Protein AF-A0A8I2FWG4-F1 (afdb_monomer_lite)

Foldseek 3Di:
DDPPDDDPDDDDDDDPCVVVVVVVVVVVVVVVVVVVVVVVVVVVVVVLLVVQDPLLNVLQCCCPVVVDDLVVVCVVVVDDSVVSVVSPVVSD

Sequence (92 aa):
QKRVLFFSSFAQEDSNDGREYENRYFQAEETQQAAMEKDQQEELLTTALKTLNENQRIALIMKIYLEFSYNQIAEITGWSIPKVETLISRAK

pLDDT: mean 78.97, std 18.82, range [40.84, 98.38]

Secondary structure (DSSP, 8-state):
-------SSS-----TTHHHHHHHHHHHHHHHHHHHHHHHHHHHHHHHHHHS-HHHHHHHHHHHTS---HHHHHHHH---HHHHHHHHHTT-

Radius of gyration: 25.65 Å; chains: 1; bounding box: 56×18×66 Å

Structure (mmCIF, N/CA/C/O backbone):
data_AF-A0A8I2FWG4-F1
#
_entry.id   AF-A0A8I2FWG4-F1
#
loop_
_atom_site.group_PDB
_atom_site.id
_atom_site.type_symbol
_atom_site.label_atom_id
_atom_site.label_alt_id
_atom_site.label_comp_id
_atom_site.label_asym_id
_atom_site.label_entity_id
_atom_site.label_seq_id
_atom_site.pdbx_PDB_ins_code
_atom_site.Cartn_x
_atom_site.Cartn_y
_atom_site.Cartn_z
_atom_site.occupancy
_atom_site.B_iso_or_equiv
_atom_site.auth_seq_id
_atom_site.auth_comp_id
_atom_site.auth_asym_id
_atom_site.auth_atom_id
_atom_site.pdbx_PDB_model_num
ATOM 1 N N . GLN A 1 1 ? 38.663 0.013 -20.637 1.00 40.84 1 GLN A N 1
ATOM 2 C CA . GLN A 1 1 ? 39.062 -0.158 -22.050 1.00 40.84 1 GLN A CA 1
ATOM 3 C C . GLN A 1 1 ? 37.850 -0.665 -22.827 1.00 40.84 1 GLN A C 1
ATOM 5 O O . GLN A 1 1 ? 37.470 -1.811 -22.632 1.00 40.84 1 GLN A O 1
ATOM 10 N N . LYS A 1 2 ? 37.194 0.186 -23.629 1.00 45.56 2 LYS A N 1
ATOM 11 C CA . LYS A 1 2 ? 36.113 -0.232 -24.538 1.00 45.56 2 LYS A CA 1
ATOM 12 C C . LYS A 1 2 ? 36.756 -0.932 -25.735 1.00 45.56 2 LYS A C 1
ATOM 14 O O . LYS A 1 2 ? 37.430 -0.282 -26.528 1.00 45.56 2 LYS A O 1
ATOM 19 N N . ARG A 1 3 ? 36.612 -2.255 -25.832 1.00 49.25 3 ARG A N 1
ATOM 20 C CA . ARG A 1 3 ? 37.001 -3.003 -27.031 1.00 49.25 3 ARG A CA 1
ATOM 21 C C . ARG A 1 3 ? 35.839 -2.945 -28.010 1.00 49.25 3 ARG A C 1
ATOM 23 O O . ARG A 1 3 ? 34.913 -3.739 -27.911 1.00 49.25 3 ARG A O 1
ATOM 30 N N . VAL A 1 4 ? 35.903 -1.983 -28.923 1.00 51.44 4 VAL A N 1
ATOM 31 C CA . VAL A 1 4 ? 35.078 -1.969 -30.132 1.00 51.44 4 VAL A CA 1
ATOM 32 C C . VAL A 1 4 ? 35.646 -3.064 -31.032 1.00 51.44 4 VAL A C 1
ATOM 34 O O . VAL A 1 4 ? 36.586 -2.856 -31.792 1.00 51.44 4 VAL A O 1
ATOM 37 N N . LEU A 1 5 ? 35.184 -4.289 -30.818 1.00 63.56 5 LEU A N 1
ATOM 38 C CA . LEU A 1 5 ? 35.442 -5.403 -31.711 1.00 63.56 5 LEU A CA 1
ATOM 39 C C . LEU A 1 5 ? 34.190 -5.548 -32.555 1.00 63.56 5 LEU A C 1
ATOM 41 O O . LEU A 1 5 ? 33.220 -6.093 -32.050 1.00 63.56 5 LEU A O 1
ATOM 45 N N . PHE A 1 6 ? 34.215 -5.077 -33.802 1.00 45.44 6 PHE A N 1
ATOM 46 C CA . PHE A 1 6 ? 33.683 -5.856 -34.919 1.00 45.44 6 PHE A CA 1
ATOM 47 C C . PHE A 1 6 ? 34.019 -5.215 -36.279 1.00 45.44 6 PHE A C 1
ATOM 49 O O . PHE A 1 6 ? 33.584 -4.117 -36.596 1.00 45.44 6 PHE A O 1
ATOM 56 N N . PHE A 1 7 ? 34.773 -5.976 -37.078 1.00 49.78 7 PHE A N 1
ATOM 57 C CA . PHE A 1 7 ? 34.644 -6.090 -38.535 1.00 49.78 7 PHE A CA 1
ATOM 58 C C . PHE A 1 7 ? 34.964 -4.864 -39.407 1.00 49.78 7 PHE A C 1
ATOM 60 O O . PHE A 1 7 ? 34.110 -4.304 -40.079 1.00 49.78 7 PHE A O 1
ATOM 67 N N . SER A 1 8 ? 36.260 -4.579 -39.551 1.00 46.22 8 SER A N 1
ATOM 68 C CA . SER A 1 8 ? 36.815 -3.802 -40.671 1.00 46.22 8 SER A CA 1
ATOM 69 C C . SER A 1 8 ? 37.341 -4.674 -41.830 1.00 46.22 8 SER A C 1
ATOM 71 O O . SER A 1 8 ? 38.210 -4.232 -42.574 1.00 46.22 8 SER A O 1
ATOM 73 N N . SER A 1 9 ? 36.864 -5.918 -41.996 1.00 46.81 9 SER A N 1
ATOM 74 C CA . SER A 1 9 ? 37.475 -6.879 -42.940 1.00 46.81 9 SER A CA 1
ATOM 75 C C . SER A 1 9 ? 36.547 -7.478 -44.007 1.00 46.81 9 SER A C 1
ATOM 77 O O . SER A 1 9 ? 36.921 -8.498 -44.585 1.00 46.81 9 SER A O 1
ATOM 79 N N . PHE A 1 10 ? 35.372 -6.911 -44.317 1.00 48.97 10 PHE A N 1
ATOM 80 C CA . PHE A 1 10 ? 34.644 -7.442 -45.488 1.00 48.97 10 PHE A CA 1
ATOM 81 C C . PHE A 1 10 ? 33.699 -6.525 -46.274 1.00 48.97 10 PHE A C 1
ATOM 83 O O . PHE A 1 10 ? 33.158 -6.972 -47.273 1.00 48.97 10 PHE A O 1
ATOM 90 N N . ALA A 1 11 ? 33.499 -5.260 -45.917 1.00 48.09 11 ALA A N 1
ATOM 91 C CA . ALA A 1 11 ? 32.568 -4.418 -46.673 1.00 48.09 11 ALA A CA 1
ATOM 92 C C . ALA A 1 11 ? 33.241 -3.116 -47.092 1.00 48.09 11 ALA A C 1
ATOM 94 O O . ALA A 1 11 ? 33.044 -2.061 -46.498 1.00 48.09 11 ALA A O 1
ATOM 95 N N . GLN A 1 12 ? 34.088 -3.221 -48.111 1.00 49.28 12 GLN A N 1
ATOM 96 C CA . GLN A 1 12 ? 34.350 -2.100 -48.994 1.00 49.28 12 GLN A CA 1
ATOM 97 C C . GLN A 1 12 ? 33.358 -2.237 -50.145 1.00 49.28 12 GLN A C 1
ATOM 99 O O . GLN A 1 12 ? 33.603 -3.045 -51.025 1.00 49.28 12 GLN A O 1
ATOM 104 N N . GLU A 1 13 ? 32.239 -1.513 -50.082 1.00 44.97 13 GLU A N 1
ATOM 105 C CA . GLU A 1 13 ? 31.517 -0.996 -51.252 1.00 44.97 13 GLU A CA 1
ATOM 106 C C . GLU A 1 13 ? 30.342 -0.105 -50.812 1.00 44.97 13 GLU A C 1
ATOM 108 O O . GLU A 1 13 ? 29.453 -0.523 -50.080 1.00 44.97 13 GLU A O 1
ATOM 113 N N . ASP A 1 14 ? 30.438 1.147 -51.257 1.00 52.50 14 ASP A N 1
ATOM 114 C CA . ASP A 1 14 ? 29.405 2.140 -51.538 1.00 52.50 14 ASP A CA 1
ATOM 115 C C . ASP A 1 14 ? 28.300 2.502 -50.528 1.00 52.50 14 ASP A C 1
ATOM 117 O O . ASP A 1 14 ? 27.448 1.715 -50.132 1.00 52.50 14 ASP A O 1
ATOM 121 N N . SER A 1 15 ? 28.192 3.828 -50.361 1.00 51.53 15 SER A N 1
ATOM 122 C CA . SER A 1 15 ? 27.001 4.621 -50.010 1.00 51.53 15 SER A CA 1
ATOM 123 C C . SER A 1 15 ? 26.942 5.185 -48.590 1.00 51.53 15 SER A C 1
ATOM 125 O O . SER A 1 15 ? 27.361 4.598 -47.600 1.00 51.53 15 SER A O 1
ATOM 127 N N . ASN A 1 16 ? 26.378 6.389 -48.533 1.00 55.03 16 ASN A N 1
ATOM 128 C CA . ASN A 1 16 ? 26.107 7.291 -47.412 1.00 55.03 16 ASN A CA 1
ATOM 129 C C . ASN A 1 16 ? 25.181 6.711 -46.302 1.00 55.03 16 ASN A C 1
ATOM 131 O O . ASN A 1 16 ? 24.401 7.447 -45.712 1.00 55.03 16 ASN A O 1
ATOM 135 N N . ASP A 1 17 ? 25.245 5.407 -46.028 1.00 55.50 17 ASP A N 1
ATOM 136 C CA . ASP A 1 17 ? 24.250 4.625 -45.271 1.00 55.50 17 ASP A CA 1
ATOM 137 C C . ASP A 1 17 ? 24.751 4.215 -43.860 1.00 55.50 17 ASP A C 1
ATOM 139 O O . ASP A 1 17 ? 23.985 3.903 -42.953 1.00 55.50 17 ASP A O 1
ATOM 143 N N . GLY A 1 18 ? 26.062 4.307 -43.596 1.00 52.53 18 GLY A N 1
ATOM 144 C CA . GLY A 1 18 ? 26.673 3.872 -42.325 1.00 52.53 18 GLY A CA 1
ATOM 145 C C . GLY A 1 18 ? 26.165 4.584 -41.059 1.00 52.53 18 GLY A C 1
ATOM 146 O O . GLY A 1 18 ? 26.108 3.973 -39.993 1.00 52.53 18 GLY A O 1
ATOM 147 N N . ARG A 1 19 ? 25.745 5.855 -41.163 1.00 55.09 19 ARG A N 1
ATOM 148 C CA . ARG A 1 19 ? 25.243 6.621 -40.002 1.00 55.09 19 ARG A CA 1
ATOM 149 C C . ARG A 1 19 ? 23.836 6.208 -39.5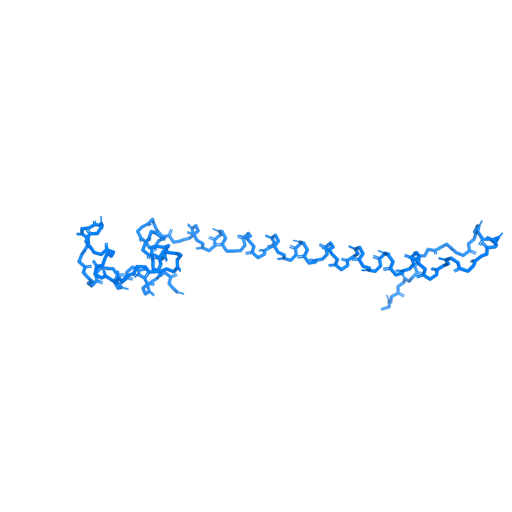71 1.00 55.09 19 ARG A C 1
ATOM 151 O O . ARG A 1 19 ? 23.491 6.366 -38.402 1.00 55.09 19 ARG A O 1
ATOM 158 N N . GLU A 1 20 ? 23.0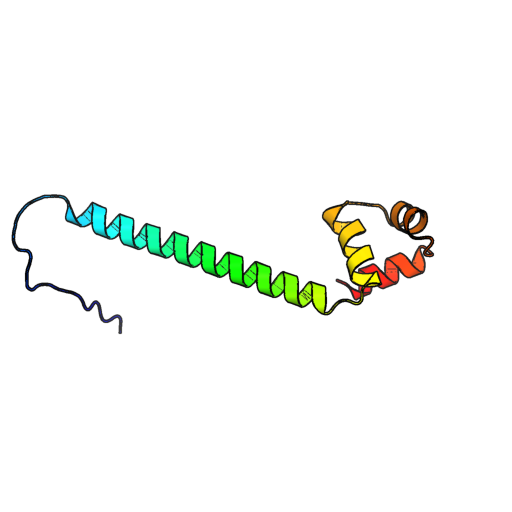24 5.701 -40.495 1.00 54.41 20 GLU A N 1
ATOM 159 C CA . GLU A 1 20 ? 21.655 5.268 -40.199 1.00 54.41 20 GLU A CA 1
ATOM 160 C C . GLU A 1 20 ? 21.632 3.905 -39.502 1.00 54.41 20 GLU A C 1
ATOM 162 O O . GLU A 1 20 ? 20.760 3.655 -38.667 1.00 54.41 20 GLU A O 1
ATOM 167 N N . TYR A 1 21 ? 22.597 3.024 -39.790 1.00 58.88 21 TYR A N 1
ATOM 168 C CA . TYR A 1 21 ? 22.757 1.780 -39.034 1.00 58.88 21 TYR A CA 1
ATOM 169 C C . TYR A 1 21 ? 23.219 2.058 -37.606 1.00 58.88 21 TYR A C 1
ATOM 171 O O . TYR A 1 21 ? 22.570 1.598 -36.672 1.00 58.88 21 TYR A O 1
ATOM 179 N N . GLU A 1 22 ? 24.275 2.854 -37.421 1.00 59.62 22 GLU A N 1
ATOM 180 C CA . GLU A 1 22 ? 24.822 3.154 -36.090 1.00 59.62 22 GLU A CA 1
ATOM 181 C C . GLU A 1 22 ? 23.761 3.788 -35.171 1.00 59.62 22 GLU A C 1
ATOM 183 O O . GLU A 1 22 ? 23.565 3.333 -34.047 1.00 59.62 22 GLU A O 1
ATOM 188 N N . ASN A 1 23 ? 22.977 4.746 -35.679 1.00 67.75 23 ASN A N 1
ATOM 189 C CA . ASN A 1 23 ? 21.897 5.384 -34.918 1.00 67.75 23 ASN A CA 1
ATOM 190 C C . ASN A 1 23 ? 20.771 4.398 -34.537 1.00 67.75 23 ASN A C 1
ATOM 192 O O . ASN A 1 23 ? 20.331 4.367 -33.389 1.00 67.75 23 ASN A O 1
ATOM 196 N N . ARG A 1 24 ? 20.348 3.521 -35.460 1.00 59.88 24 ARG A N 1
ATOM 197 C CA . ARG A 1 24 ? 19.324 2.500 -35.168 1.00 59.88 24 ARG A CA 1
ATOM 198 C C . ARG A 1 24 ? 19.780 1.478 -34.127 1.00 59.88 24 ARG A C 1
ATOM 200 O O . ARG A 1 24 ? 18.953 1.054 -33.325 1.00 59.88 24 ARG A O 1
ATOM 207 N N . TYR A 1 25 ? 21.059 1.097 -34.115 1.00 59.41 25 TYR A N 1
ATOM 208 C CA . TYR A 1 25 ? 21.610 0.202 -33.092 1.00 59.41 25 TYR A CA 1
ATOM 209 C C . TYR A 1 25 ? 21.617 0.858 -31.708 1.00 59.41 25 TYR A C 1
ATOM 211 O O . TYR A 1 25 ? 21.120 0.256 -30.761 1.00 59.41 25 TYR A O 1
ATOM 219 N N . PHE A 1 26 ? 22.089 2.104 -31.597 1.00 59.97 26 PHE A N 1
ATOM 220 C CA . PHE A 1 26 ? 22.058 2.848 -30.331 1.00 59.97 26 PHE A CA 1
ATOM 221 C C . PHE A 1 26 ? 20.628 3.040 -29.807 1.00 59.97 26 PHE A C 1
ATOM 223 O O . PHE A 1 26 ? 20.362 2.803 -28.632 1.00 59.97 26 PHE A O 1
ATOM 230 N N . GLN A 1 27 ? 19.685 3.390 -30.682 1.00 52.41 27 GLN A N 1
ATOM 231 C CA . GLN A 1 27 ? 18.283 3.560 -30.302 1.00 52.41 27 GLN A CA 1
ATOM 232 C C . GLN A 1 27 ? 17.620 2.226 -29.900 1.00 52.41 27 GLN A C 1
ATOM 234 O O . GLN A 1 27 ? 16.822 2.175 -28.962 1.00 52.41 27 GLN A O 1
ATOM 239 N N . ALA A 1 28 ? 17.960 1.121 -30.572 1.00 64.50 28 ALA A N 1
ATOM 240 C CA . ALA A 1 28 ? 17.506 -0.213 -30.186 1.00 64.50 28 ALA A CA 1
ATOM 241 C C . ALA A 1 28 ? 18.075 -0.640 -28.819 1.00 64.50 28 ALA A C 1
ATOM 243 O O . ALA A 1 28 ? 17.329 -1.168 -27.999 1.00 64.50 28 ALA A O 1
ATOM 244 N N . GLU A 1 29 ? 19.350 -0.360 -28.533 1.00 62.97 29 GLU A N 1
ATOM 245 C CA . GLU A 1 29 ? 19.953 -0.630 -27.221 1.00 62.97 29 GLU A CA 1
ATOM 246 C C . GLU A 1 29 ? 19.316 0.207 -26.102 1.00 62.97 29 GLU A C 1
ATOM 248 O O . GLU A 1 29 ? 18.999 -0.343 -25.049 1.00 62.97 29 GLU A O 1
ATOM 253 N N . GLU A 1 30 ? 19.054 1.500 -26.325 1.00 63.84 30 GLU A N 1
ATOM 254 C CA . GLU A 1 30 ? 18.369 2.360 -25.345 1.00 63.84 30 GLU A CA 1
ATOM 255 C C . GLU A 1 30 ? 16.949 1.864 -25.042 1.00 63.84 30 GLU A C 1
ATOM 257 O O . GLU A 1 30 ? 16.541 1.795 -23.882 1.00 63.84 30 GLU A O 1
ATOM 262 N N . THR A 1 31 ? 16.190 1.466 -26.068 1.00 71.44 31 THR A N 1
ATOM 263 C CA . THR A 1 31 ? 14.832 0.926 -25.869 1.00 71.44 31 THR A CA 1
ATOM 264 C C . THR A 1 31 ? 14.839 -0.425 -25.154 1.00 71.44 31 THR A C 1
ATOM 266 O O . THR A 1 31 ? 13.974 -0.671 -24.312 1.00 71.44 31 THR A O 1
ATOM 269 N N . GLN A 1 32 ? 15.825 -1.283 -25.432 1.00 72.75 32 GLN A N 1
ATOM 270 C CA . GLN A 1 32 ? 16.010 -2.550 -24.725 1.00 72.75 32 GLN A CA 1
ATOM 271 C C . GLN A 1 32 ? 16.408 -2.333 -23.262 1.00 72.75 32 GLN A C 1
ATOM 273 O O . GLN A 1 32 ? 15.830 -2.968 -22.383 1.00 72.75 32 GLN A O 1
ATOM 278 N N . GLN A 1 33 ? 17.333 -1.413 -22.982 1.00 76.38 33 GLN A N 1
ATOM 279 C CA . GLN A 1 33 ? 17.722 -1.057 -21.616 1.00 76.38 33 GLN A CA 1
ATOM 280 C C . GLN A 1 33 ? 16.540 -0.491 -20.827 1.00 76.38 33 GLN A C 1
ATOM 282 O O . GLN A 1 33 ? 16.264 -0.971 -19.732 1.00 76.38 33 GLN A O 1
ATOM 287 N N . ALA A 1 34 ? 15.780 0.441 -21.405 1.00 81.31 34 ALA A N 1
ATOM 288 C CA . ALA A 1 34 ? 14.596 1.006 -20.760 1.00 81.31 34 ALA A CA 1
ATOM 289 C C . ALA A 1 34 ? 13.516 -0.054 -20.469 1.00 81.31 34 ALA A C 1
ATOM 291 O O . ALA A 1 34 ? 12.870 -0.012 -19.421 1.00 81.31 34 ALA A O 1
ATOM 292 N N . ALA A 1 35 ? 13.323 -1.023 -21.371 1.00 80.50 35 ALA A N 1
ATOM 293 C CA . ALA A 1 35 ? 12.406 -2.138 -21.143 1.00 80.50 35 ALA A CA 1
ATOM 294 C C . ALA A 1 35 ? 12.889 -3.051 -20.002 1.00 80.50 35 ALA A C 1
ATOM 296 O O . ALA A 1 35 ? 12.111 -3.367 -19.106 1.00 80.50 35 ALA A O 1
ATOM 297 N N . MET A 1 36 ? 14.177 -3.406 -19.982 1.00 83.31 36 MET A N 1
ATOM 298 C CA . MET A 1 36 ? 14.767 -4.217 -18.911 1.00 83.31 36 MET A CA 1
ATOM 299 C C . MET A 1 36 ? 14.705 -3.522 -17.544 1.00 83.31 36 MET A C 1
ATOM 301 O O . MET A 1 36 ? 14.399 -4.162 -16.540 1.00 83.31 36 MET A O 1
ATOM 305 N N . GLU A 1 37 ? 14.969 -2.215 -17.492 1.00 85.31 37 GLU A N 1
ATOM 306 C CA . GLU A 1 37 ? 14.850 -1.417 -16.267 1.00 85.31 37 GLU A CA 1
ATOM 307 C C . GLU A 1 37 ? 13.412 -1.399 -15.744 1.00 85.31 37 GLU A C 1
ATOM 309 O O . GLU A 1 37 ? 13.187 -1.543 -14.540 1.00 85.31 37 GLU A O 1
ATOM 314 N N . LYS A 1 38 ? 12.432 -1.265 -16.644 1.00 84.06 38 LYS A N 1
ATOM 315 C CA . LYS A 1 38 ? 11.014 -1.313 -16.290 1.00 84.06 38 LYS A CA 1
ATOM 316 C C . LYS A 1 38 ? 10.625 -2.677 -15.716 1.00 84.06 38 LYS A C 1
ATOM 318 O O . LYS A 1 38 ? 9.995 -2.722 -14.661 1.00 84.06 38 LYS A O 1
ATOM 323 N N . ASP A 1 39 ? 11.032 -3.767 -16.359 1.00 85.62 39 ASP A N 1
ATOM 324 C CA . ASP A 1 39 ? 10.745 -5.126 -15.883 1.00 85.62 39 ASP A CA 1
ATOM 325 C C . ASP A 1 39 ? 11.354 -5.362 -14.491 1.00 85.62 39 ASP A C 1
ATOM 327 O O . ASP A 1 39 ? 10.694 -5.886 -13.590 1.00 85.62 39 ASP A O 1
ATOM 331 N N . GLN A 1 40 ? 12.585 -4.890 -14.269 1.00 85.81 40 GLN A N 1
ATOM 332 C CA . GLN A 1 40 ? 13.244 -4.970 -12.967 1.00 85.81 40 GLN A CA 1
ATOM 333 C C . GLN A 1 40 ? 12.511 -4.146 -11.895 1.00 85.81 40 GLN A C 1
ATOM 335 O O . GLN A 1 40 ? 12.368 -4.590 -10.753 1.00 85.81 40 GLN A O 1
ATOM 340 N N . GLN A 1 41 ? 12.017 -2.954 -12.240 1.00 83.38 41 GLN A N 1
ATOM 341 C CA . GLN A 1 41 ? 11.206 -2.137 -11.334 1.00 83.38 41 GLN A CA 1
ATOM 342 C C . GLN A 1 41 ? 9.875 -2.811 -10.982 1.00 83.38 41 GLN A C 1
ATOM 344 O O . GLN A 1 41 ? 9.484 -2.813 -9.811 1.00 83.38 41 GLN A O 1
ATOM 349 N N . GLU A 1 42 ? 9.192 -3.406 -11.960 1.00 85.81 42 GLU A N 1
ATOM 350 C CA . GLU A 1 42 ? 7.945 -4.142 -11.735 1.00 85.81 42 GLU A CA 1
ATOM 351 C C . GLU A 1 42 ? 8.166 -5.374 -10.844 1.00 85.81 42 GLU A C 1
ATOM 353 O O . GLU A 1 42 ? 7.360 -5.643 -9.944 1.00 85.81 42 GLU A O 1
ATOM 358 N N . GLU A 1 43 ? 9.278 -6.093 -11.022 1.00 87.56 43 GLU A N 1
ATOM 359 C CA . GLU A 1 43 ? 9.645 -7.235 -10.181 1.00 87.56 43 GLU A CA 1
ATOM 360 C C . GLU A 1 43 ? 9.933 -6.814 -8.733 1.00 87.56 43 GLU A C 1
ATOM 362 O O . GLU A 1 43 ? 9.426 -7.435 -7.789 1.00 87.56 43 GLU A O 1
ATOM 367 N N . LEU A 1 44 ? 10.694 -5.732 -8.539 1.00 85.88 44 LEU A N 1
ATOM 368 C CA . LEU A 1 44 ? 10.981 -5.177 -7.215 1.00 85.88 44 LEU A CA 1
ATOM 369 C C . LEU A 1 44 ? 9.699 -4.729 -6.507 1.00 85.88 44 LEU A C 1
ATOM 371 O O . LEU A 1 44 ? 9.489 -5.073 -5.341 1.00 85.88 44 LEU A O 1
ATOM 375 N N . LEU A 1 45 ? 8.812 -4.024 -7.216 1.00 82.19 45 LEU A N 1
ATOM 376 C CA . LEU A 1 45 ? 7.516 -3.594 -6.691 1.00 82.19 45 LEU A CA 1
ATOM 377 C C . LEU A 1 45 ? 6.651 -4.796 -6.300 1.00 82.19 45 LEU A C 1
ATOM 379 O O . LEU A 1 45 ? 6.109 -4.851 -5.196 1.00 82.19 45 LEU A O 1
ATOM 383 N N . THR A 1 46 ? 6.553 -5.789 -7.183 1.00 82.81 46 THR A N 1
ATOM 384 C CA . THR A 1 46 ? 5.772 -7.007 -6.942 1.00 82.81 46 THR A CA 1
ATOM 385 C C . THR A 1 46 ? 6.305 -7.777 -5.739 1.00 82.81 46 THR A C 1
ATOM 387 O O . THR A 1 46 ? 5.529 -8.261 -4.912 1.00 82.81 46 THR A O 1
ATOM 390 N N . THR A 1 47 ? 7.626 -7.875 -5.609 1.00 85.88 47 THR A N 1
ATOM 391 C CA . THR A 1 47 ? 8.277 -8.543 -4.481 1.00 85.88 47 THR A CA 1
ATOM 392 C C . THR A 1 47 ? 8.007 -7.797 -3.179 1.00 85.88 47 THR A C 1
ATOM 394 O O . THR A 1 47 ? 7.579 -8.420 -2.208 1.00 85.88 47 THR A O 1
ATOM 397 N N . ALA A 1 48 ? 8.146 -6.469 -3.167 1.00 81.88 48 ALA A N 1
ATOM 398 C CA . ALA A 1 48 ? 7.831 -5.638 -2.007 1.00 81.88 48 ALA A CA 1
ATOM 399 C C . ALA A 1 48 ? 6.349 -5.741 -1.593 1.00 81.88 48 ALA A C 1
ATOM 401 O O . ALA A 1 48 ? 6.038 -5.858 -0.414 1.00 81.88 48 ALA A O 1
ATOM 402 N N . LEU A 1 49 ? 5.411 -5.797 -2.542 1.00 82.56 49 LEU A N 1
ATOM 403 C CA . LEU A 1 49 ? 3.987 -5.988 -2.233 1.00 82.56 49 LEU A CA 1
ATOM 404 C C . LEU A 1 49 ? 3.659 -7.400 -1.716 1.00 82.56 49 LEU A C 1
ATOM 406 O O . LEU A 1 49 ? 2.664 -7.587 -1.004 1.00 82.56 49 LEU A O 1
ATOM 410 N N . LYS A 1 50 ? 4.467 -8.408 -2.067 1.00 83.62 50 LYS A N 1
ATOM 411 C CA . LYS A 1 50 ? 4.331 -9.781 -1.556 1.00 83.62 50 LYS A CA 1
ATOM 412 C C . LYS A 1 50 ? 4.856 -9.942 -0.129 1.00 83.62 50 LYS A C 1
ATOM 414 O O . LYS A 1 50 ? 4.380 -10.842 0.558 1.00 83.62 50 LYS A O 1
ATOM 419 N N . THR A 1 51 ? 5.785 -9.100 0.331 1.00 87.31 51 THR A N 1
ATOM 420 C CA . THR A 1 51 ? 6.249 -9.138 1.732 1.00 87.31 51 THR A CA 1
ATOM 421 C C . THR A 1 51 ? 5.211 -8.577 2.705 1.00 87.31 51 THR A C 1
ATOM 423 O O . THR A 1 51 ? 5.205 -8.949 3.879 1.00 87.31 51 THR A O 1
ATOM 426 N N . LEU A 1 52 ? 4.298 -7.729 2.222 1.00 89.62 52 LEU A N 1
ATOM 427 C CA . LEU A 1 52 ? 3.176 -7.231 3.006 1.00 89.62 52 LEU A CA 1
ATOM 428 C C . LEU A 1 52 ? 2.187 -8.352 3.326 1.00 89.62 52 LEU A C 1
ATOM 430 O O . LEU A 1 52 ? 1.807 -9.153 2.462 1.00 89.62 52 LEU A O 1
ATOM 434 N N . ASN A 1 53 ? 1.688 -8.350 4.564 1.00 92.75 53 ASN A N 1
ATOM 435 C CA . ASN A 1 53 ? 0.552 -9.200 4.892 1.00 92.75 53 ASN A CA 1
ATOM 436 C C . ASN A 1 53 ? -0.693 -8.757 4.103 1.00 92.75 53 ASN A C 1
ATOM 438 O O . ASN A 1 53 ? -0.788 -7.630 3.613 1.00 92.75 53 ASN A O 1
ATOM 442 N N . GLU A 1 54 ? -1.661 -9.658 3.970 1.00 93.06 54 GLU A N 1
ATOM 443 C CA . GLU A 1 54 ? -2.836 -9.438 3.126 1.00 93.06 54 GLU A CA 1
ATOM 444 C C . GLU A 1 54 ? -3.598 -8.153 3.480 1.00 93.06 54 GLU A C 1
ATOM 446 O O . GLU A 1 54 ? -3.903 -7.353 2.598 1.00 93.06 54 GLU A O 1
ATOM 451 N N . ASN A 1 55 ? -3.812 -7.895 4.770 1.00 95.50 55 ASN A N 1
ATOM 452 C CA . ASN A 1 55 ? -4.541 -6.714 5.227 1.00 95.50 55 ASN A CA 1
ATOM 453 C C . ASN A 1 55 ? -3.780 -5.408 4.947 1.00 95.50 55 ASN A C 1
ATOM 455 O O . ASN A 1 55 ? -4.395 -4.403 4.597 1.00 95.50 55 ASN A O 1
ATOM 459 N N . GLN A 1 56 ? -2.452 -5.416 5.079 1.00 95.44 56 GLN A N 1
ATOM 460 C CA . GLN A 1 56 ? -1.589 -4.284 4.731 1.00 95.44 56 GLN A CA 1
ATOM 461 C C . GLN A 1 56 ? -1.656 -3.979 3.238 1.00 95.44 56 GLN A C 1
ATOM 463 O O . GLN A 1 56 ? -1.855 -2.828 2.854 1.00 95.44 56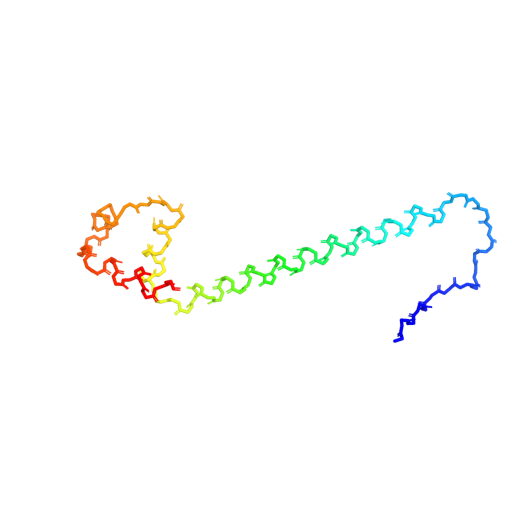 GLN A O 1
ATOM 468 N N . ARG A 1 57 ? -1.549 -5.015 2.400 1.00 94.62 57 ARG A N 1
ATOM 469 C CA . ARG A 1 57 ? -1.640 -4.883 0.944 1.00 94.62 57 ARG A CA 1
ATOM 470 C C . ARG A 1 57 ? -3.003 -4.343 0.515 1.00 94.62 57 ARG A C 1
ATOM 472 O O . ARG A 1 57 ? -3.049 -3.392 -0.257 1.00 94.62 57 ARG A O 1
ATOM 479 N N . ILE A 1 58 ? -4.097 -4.898 1.041 1.00 94.69 58 ILE A N 1
ATOM 480 C CA . ILE A 1 58 ? -5.459 -4.426 0.747 1.00 94.69 58 ILE A CA 1
ATOM 481 C C . ILE A 1 58 ? -5.611 -2.952 1.144 1.00 94.69 58 ILE A C 1
ATOM 483 O O . ILE A 1 58 ? -6.030 -2.141 0.320 1.00 94.69 58 ILE A O 1
ATOM 487 N N . ALA A 1 59 ? -5.212 -2.583 2.366 1.00 96.25 59 ALA A N 1
ATOM 488 C CA . ALA A 1 59 ? -5.319 -1.205 2.842 1.00 96.25 59 ALA A CA 1
ATOM 489 C C . ALA A 1 59 ? -4.500 -0.223 1.984 1.00 96.25 59 ALA A C 1
ATOM 491 O O . ALA A 1 59 ? -4.977 0.867 1.666 1.00 96.25 59 ALA A O 1
ATOM 492 N N . LEU A 1 60 ? -3.288 -0.613 1.576 1.00 94.12 60 LEU A N 1
ATOM 493 C CA . LEU A 1 60 ? -2.418 0.211 0.739 1.00 94.12 60 LEU A CA 1
ATOM 494 C C . LEU A 1 60 ? -2.982 0.376 -0.680 1.00 94.12 60 LEU A C 1
ATOM 496 O O . LEU A 1 60 ? -2.999 1.493 -1.195 1.00 94.12 60 LEU A O 1
ATOM 500 N N . ILE A 1 61 ? -3.508 -0.696 -1.286 1.00 93.19 61 ILE A N 1
ATOM 501 C CA . ILE A 1 61 ? -4.158 -0.641 -2.605 1.00 93.19 61 ILE A CA 1
ATOM 502 C C . ILE A 1 61 ? -5.362 0.298 -2.566 1.00 93.19 61 ILE A C 1
ATOM 504 O O . ILE A 1 61 ? -5.458 1.211 -3.385 1.00 93.19 61 ILE A O 1
ATOM 508 N N . MET A 1 62 ? -6.250 0.134 -1.583 1.00 96.25 62 MET A N 1
ATOM 509 C CA . MET A 1 62 ? -7.418 1.004 -1.441 1.00 96.25 62 MET A CA 1
ATOM 510 C C . MET A 1 62 ? -7.017 2.468 -1.237 1.00 96.25 62 MET A C 1
ATOM 512 O O . MET A 1 62 ? -7.675 3.363 -1.763 1.00 96.25 62 MET A O 1
ATOM 516 N N . LYS A 1 63 ? -5.928 2.725 -0.500 1.00 96.25 63 LYS A N 1
ATOM 517 C CA . LYS A 1 63 ? -5.491 4.091 -0.216 1.00 96.25 63 LYS A CA 1
ATOM 518 C C . LYS A 1 63 ? -4.806 4.779 -1.397 1.00 96.25 63 LYS A C 1
ATOM 520 O O . LYS A 1 63 ? -5.021 5.973 -1.582 1.00 96.25 63 LYS A O 1
ATOM 525 N N . ILE A 1 64 ? -3.939 4.067 -2.114 1.00 92.00 64 ILE A N 1
ATOM 526 C CA . ILE A 1 64 ? -3.055 4.651 -3.134 1.00 92.00 64 ILE A CA 1
ATOM 527 C C . ILE A 1 64 ? -3.641 4.506 -4.537 1.00 92.00 64 ILE A C 1
ATOM 529 O O . ILE A 1 64 ? -3.632 5.468 -5.290 1.00 92.00 64 ILE A O 1
ATOM 533 N N . TYR A 1 65 ? -4.172 3.332 -4.882 1.00 90.69 65 TYR A N 1
ATOM 534 C CA . TYR A 1 65 ? -4.691 3.074 -6.228 1.00 90.69 65 TYR A CA 1
ATOM 535 C C . TYR A 1 65 ? -6.155 3.485 -6.385 1.00 90.69 65 TYR A C 1
ATOM 537 O O . TYR A 1 65 ? -6.539 3.952 -7.451 1.00 90.69 65 TYR A O 1
ATOM 545 N N . LEU A 1 66 ? -6.974 3.299 -5.345 1.00 95.00 66 LEU A N 1
ATOM 546 C CA . LEU A 1 66 ? -8.400 3.664 -5.370 1.00 95.00 66 LEU A CA 1
ATOM 547 C C . LEU A 1 66 ? -8.687 5.020 -4.709 1.00 95.00 66 LEU A C 1
ATOM 549 O O . LEU A 1 66 ? -9.833 5.455 -4.681 1.00 95.00 66 LEU A O 1
ATOM 553 N N . GLU A 1 67 ? -7.657 5.663 -4.152 1.00 96.56 67 GLU A N 1
ATOM 554 C CA . GLU A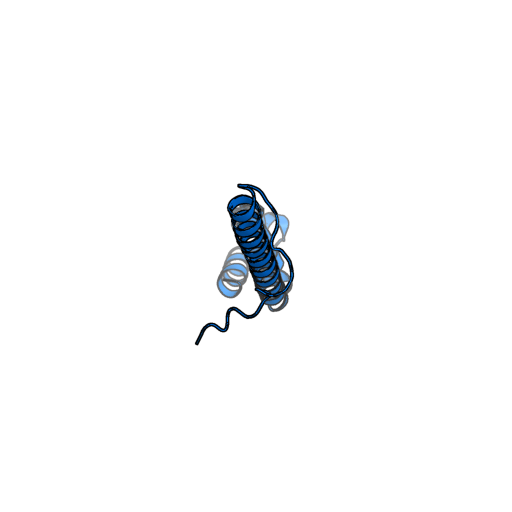 1 67 ? -7.719 6.980 -3.502 1.00 96.56 67 GLU A CA 1
ATOM 555 C C . GLU A 1 67 ? -8.772 7.112 -2.385 1.00 96.56 67 GLU A C 1
ATOM 557 O O . GLU A 1 67 ? -9.187 8.215 -2.021 1.00 96.56 67 GLU A O 1
ATOM 562 N N . PHE A 1 68 ? -9.179 6.001 -1.767 1.00 98.12 68 PHE A N 1
ATOM 563 C CA . PHE A 1 68 ? -10.183 6.034 -0.710 1.00 98.12 68 PHE A CA 1
ATOM 564 C C . PHE A 1 68 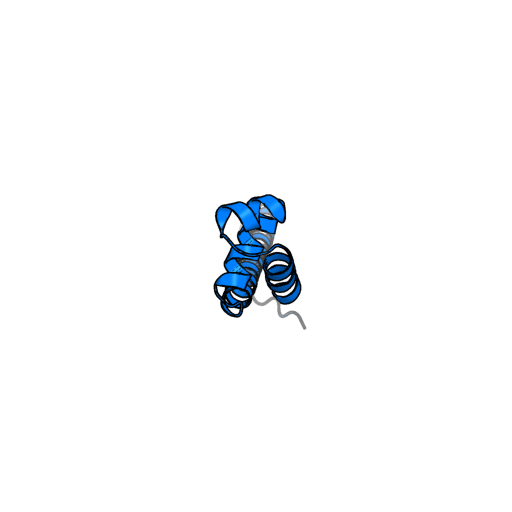? -9.679 6.759 0.547 1.00 98.12 68 PHE A C 1
ATOM 566 O O . PHE A 1 68 ? -8.501 6.723 0.934 1.00 98.12 68 PHE A O 1
ATOM 573 N N . SER A 1 69 ? -10.603 7.437 1.225 1.00 98.00 69 SER A N 1
ATOM 574 C CA . SER A 1 69 ? -10.371 7.986 2.561 1.00 98.00 69 SER A CA 1
ATOM 575 C C . SER A 1 69 ? -10.308 6.874 3.614 1.00 98.00 69 SER A C 1
ATOM 577 O O . SER A 1 69 ? -10.840 5.782 3.421 1.00 98.00 69 SER A O 1
ATOM 579 N N . TYR A 1 70 ? -9.694 7.157 4.768 1.00 97.62 70 TYR A N 1
ATOM 580 C CA . TYR A 1 70 ? -9.653 6.214 5.894 1.00 97.62 70 TYR A CA 1
ATOM 581 C C . TYR A 1 70 ? -11.059 5.774 6.333 1.00 97.62 70 TYR A C 1
ATOM 583 O O . TYR A 1 70 ? -11.259 4.600 6.636 1.00 97.62 70 TYR A O 1
ATOM 591 N N . ASN A 1 71 ? -12.034 6.691 6.289 1.00 98.19 71 ASN A N 1
ATOM 592 C CA . ASN A 1 71 ? -13.437 6.413 6.603 1.00 98.19 71 ASN A CA 1
ATOM 593 C C . ASN A 1 71 ? -14.064 5.433 5.607 1.00 98.19 71 ASN A C 1
ATOM 595 O O . ASN A 1 71 ? -14.621 4.426 6.024 1.00 98.19 71 ASN A O 1
ATOM 599 N N . GLN A 1 72 ? -13.892 5.662 4.302 1.00 98.38 72 GLN A N 1
ATOM 600 C CA . GLN A 1 72 ? -14.402 4.748 3.273 1.00 98.38 72 GLN A CA 1
ATOM 601 C C . GLN A 1 72 ? -13.769 3.356 3.382 1.00 98.38 72 GLN A C 1
ATOM 603 O O . GLN A 1 72 ? -14.452 2.349 3.231 1.00 98.38 72 GLN A O 1
ATOM 608 N N . ILE A 1 73 ? -12.470 3.277 3.687 1.00 97.88 73 ILE A N 1
ATOM 609 C CA . ILE A 1 73 ? -11.795 1.989 3.895 1.00 97.88 73 ILE A CA 1
ATOM 610 C C . ILE A 1 73 ? -12.378 1.272 5.118 1.00 97.88 73 ILE A C 1
ATOM 612 O O . ILE A 1 73 ? -12.652 0.075 5.045 1.00 97.88 73 ILE A O 1
ATOM 616 N N . ALA A 1 74 ? -12.599 1.981 6.226 1.00 98.19 74 ALA A N 1
ATOM 617 C CA . ALA A 1 74 ? -13.230 1.417 7.418 1.00 98.19 74 ALA A CA 1
ATOM 618 C C . ALA A 1 74 ? -14.662 0.930 7.151 1.00 98.19 74 ALA A C 1
ATOM 620 O O . ALA A 1 74 ? -15.013 -0.168 7.574 1.00 98.19 74 ALA A O 1
ATOM 621 N N . GLU A 1 75 ? -15.457 1.691 6.399 1.00 98.25 75 GLU A N 1
ATOM 622 C CA . GLU A 1 75 ? -16.818 1.309 6.008 1.00 98.25 75 GLU A CA 1
ATOM 623 C C . GLU A 1 75 ? -16.837 0.056 5.123 1.00 98.25 75 GLU A C 1
ATOM 625 O O . GLU A 1 75 ? -17.605 -0.866 5.385 1.00 98.25 75 GLU A O 1
ATOM 630 N N . ILE A 1 76 ? -15.963 -0.020 4.113 1.00 97.69 76 ILE A N 1
ATOM 631 C CA . ILE A 1 76 ? -15.905 -1.157 3.179 1.00 97.69 76 ILE A CA 1
ATOM 632 C C . ILE A 1 76 ? -15.386 -2.429 3.867 1.00 97.69 76 ILE A C 1
ATOM 634 O O . ILE A 1 76 ? -15.853 -3.529 3.578 1.00 97.69 76 ILE A O 1
ATOM 638 N N . THR A 1 77 ? -14.400 -2.301 4.757 1.00 96.75 77 THR A N 1
ATOM 639 C CA . THR A 1 77 ? -13.711 -3.452 5.374 1.00 96.75 77 THR A CA 1
ATOM 640 C C . THR A 1 77 ? -14.275 -3.862 6.735 1.00 96.75 77 THR A C 1
ATOM 642 O O . THR A 1 77 ? -13.951 -4.941 7.235 1.00 96.75 77 THR A O 1
ATOM 645 N N . GLY A 1 78 ? -15.064 -2.997 7.378 1.00 98.00 78 GLY A N 1
ATOM 646 C CA . GLY A 1 78 ? -15.499 -3.150 8.768 1.00 98.00 78 GLY A CA 1
ATOM 647 C C . GLY A 1 78 ? -14.378 -2.968 9.802 1.00 98.00 78 GLY A C 1
ATOM 648 O O . GLY A 1 78 ? -14.555 -3.301 10.975 1.00 98.00 78 GLY A O 1
ATOM 649 N N . TRP A 1 79 ? -13.195 -2.493 9.402 1.00 98.31 79 TRP A N 1
ATOM 650 C CA . TRP A 1 79 ? -12.093 -2.217 10.326 1.00 98.31 79 TRP A CA 1
ATOM 651 C C . TRP A 1 79 ? -12.277 -0.878 11.037 1.00 98.31 79 TRP A C 1
ATOM 653 O O . TRP A 1 79 ? -12.831 0.065 10.487 1.00 98.31 79 TRP A O 1
ATOM 663 N N . SER A 1 80 ? -11.748 -0.761 12.256 1.00 98.38 80 SER A N 1
ATOM 664 C CA . SER A 1 80 ? -11.695 0.533 12.936 1.00 98.38 80 SER A CA 1
ATOM 665 C C . SER A 1 80 ? -10.698 1.472 12.249 1.00 98.38 80 SER A C 1
ATOM 667 O O . SER A 1 80 ? -9.669 1.024 11.736 1.00 98.38 80 SER A O 1
ATOM 669 N N . ILE A 1 81 ? -10.952 2.784 12.300 1.00 98.12 81 ILE A N 1
ATOM 670 C CA . ILE A 1 81 ? -10.039 3.805 11.753 1.00 98.12 81 ILE A CA 1
ATOM 671 C C . ILE A 1 81 ? -8.590 3.626 12.253 1.00 98.12 81 ILE A C 1
ATOM 673 O O . ILE A 1 81 ? -7.695 3.561 11.408 1.00 98.12 81 ILE A O 1
ATOM 677 N N . PRO A 1 82 ? -8.321 3.399 13.560 1.00 98.12 82 PRO A N 1
ATOM 678 C CA . PRO A 1 82 ? -6.951 3.185 14.039 1.00 98.12 82 PRO A CA 1
ATOM 679 C C . PRO A 1 82 ? -6.278 1.939 13.445 1.00 98.12 82 PRO A C 1
ATOM 681 O O . PRO A 1 82 ? -5.062 1.909 13.237 1.00 98.12 82 PRO A O 1
ATOM 684 N N . LYS A 1 83 ? -7.057 0.887 13.149 1.00 97.94 83 LYS A N 1
ATOM 685 C CA . LYS A 1 83 ? -6.541 -0.310 12.476 1.00 97.94 83 LYS A CA 1
ATOM 686 C C . LYS A 1 83 ? -6.156 0.008 11.032 1.00 97.94 83 LYS A C 1
ATOM 688 O O . LYS A 1 83 ? -5.088 -0.421 10.604 1.00 97.94 83 LYS A O 1
ATOM 693 N N . VAL A 1 84 ? -6.978 0.768 10.304 1.00 97.81 84 VAL A N 1
ATOM 694 C CA . VAL A 1 84 ? -6.672 1.209 8.931 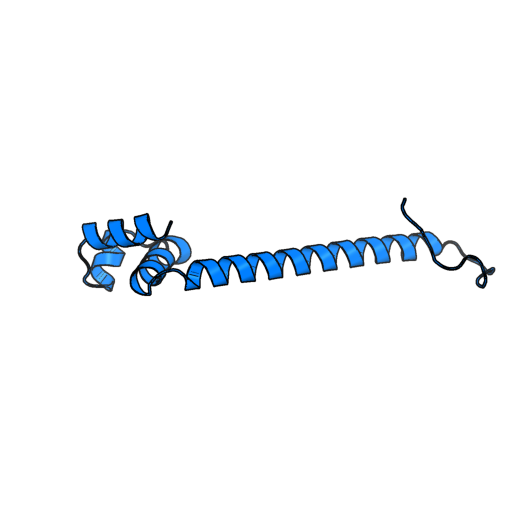1.00 97.81 84 VAL A CA 1
ATOM 695 C C . VAL A 1 84 ? -5.387 2.044 8.907 1.00 97.81 84 VAL A C 1
ATOM 697 O O . VAL A 1 84 ? -4.489 1.759 8.117 1.00 97.81 84 VAL A O 1
ATOM 700 N N . GLU A 1 85 ? -5.255 3.013 9.816 1.00 97.00 85 GLU A N 1
ATOM 701 C CA . GLU A 1 85 ? -4.039 3.824 9.972 1.00 97.00 85 GLU A CA 1
ATOM 702 C C . GLU A 1 85 ? -2.805 2.962 10.244 1.00 97.00 85 GLU A C 1
ATOM 704 O O . GLU A 1 85 ? -1.782 3.111 9.577 1.00 97.00 85 GLU A O 1
ATOM 709 N N . THR A 1 86 ? -2.918 2.007 11.169 1.00 97.75 86 THR A N 1
ATOM 710 C CA . THR A 1 86 ? -1.823 1.089 11.509 1.00 97.75 86 THR A CA 1
ATOM 711 C C . THR A 1 86 ? -1.420 0.218 10.320 1.00 97.75 86 THR A C 1
ATOM 713 O O . THR A 1 86 ? -0.230 0.016 10.081 1.00 97.75 86 THR A O 1
ATOM 716 N N . LEU A 1 87 ? -2.389 -0.311 9.565 1.00 96.75 87 LEU A N 1
ATOM 717 C CA . LEU A 1 87 ? -2.120 -1.140 8.389 1.00 96.75 87 LEU A CA 1
ATOM 718 C C . LEU A 1 87 ? -1.398 -0.342 7.301 1.00 96.75 87 LEU A C 1
ATOM 720 O O . LEU A 1 87 ? -0.392 -0.820 6.788 1.00 96.75 87 LEU A O 1
ATOM 724 N N . ILE A 1 88 ? -1.856 0.876 7.004 1.00 95.00 88 ILE A N 1
ATOM 725 C CA . ILE A 1 88 ? -1.237 1.742 5.990 1.00 95.00 88 ILE A CA 1
ATOM 726 C C . ILE A 1 88 ? 0.146 2.209 6.447 1.00 95.00 88 ILE A C 1
ATOM 728 O O . ILE A 1 88 ? 1.096 2.148 5.674 1.00 95.00 88 ILE A O 1
ATOM 732 N N . SER A 1 89 ? 0.290 2.644 7.701 1.00 94.62 89 SER A N 1
ATOM 733 C CA . SER A 1 89 ? 1.570 3.125 8.234 1.00 94.62 89 SER A CA 1
ATOM 734 C C . SER A 1 89 ? 2.642 2.043 8.267 1.00 94.62 89 SER A C 1
ATOM 736 O O . SER A 1 89 ? 3.810 2.377 8.136 1.00 94.62 89 SER A O 1
ATOM 738 N N . ARG A 1 90 ? 2.272 0.778 8.489 1.00 91.56 90 ARG A N 1
ATOM 739 C CA . ARG A 1 90 ? 3.224 -0.344 8.493 1.00 91.56 90 ARG A CA 1
ATOM 740 C C . ARG A 1 90 ? 3.509 -0.901 7.098 1.00 91.56 90 ARG A C 1
ATOM 742 O O . ARG A 1 90 ? 4.367 -1.766 6.978 1.00 91.56 90 ARG A O 1
ATOM 749 N N . ALA A 1 91 ? 2.720 -0.505 6.102 1.00 88.75 91 ALA A N 1
ATOM 750 C CA . ALA A 1 91 ? 2.861 -0.945 4.719 1.00 88.75 91 ALA A CA 1
ATOM 751 C C . ALA A 1 91 ? 3.675 0.031 3.855 1.00 88.75 91 ALA A C 1
ATOM 753 O O . ALA A 1 91 ? 4.165 -0.374 2.805 1.00 88.75 91 ALA A O 1
ATOM 754 N N . LYS A 1 92 ? 3.764 1.299 4.276 1.00 80.38 92 LYS A N 1
ATOM 755 C CA . LYS A 1 92 ? 4.691 2.300 3.735 1.00 80.38 92 LYS A CA 1
ATOM 756 C C . LYS A 1 92 ? 6.102 2.052 4.249 1.00 80.38 92 LYS A C 1
ATOM 758 O O . LYS A 1 92 ? 7.032 2.300 3.458 1.00 80.38 92 LYS A O 1
#